Protein AF-A0A9E5K6K3-F1 (afdb_monomer_lite)

Sequence (130 aa):
EGHTYAQFEALTGYMPWKFQQFLRWSPEQKKLVPLDKQLGEQPFPVVLATEDGKHAMGVVSLEKRKGMAGPGYGRFYFPNDKVVKWNCVYRLQDKDGLQAGDYSFRMLVPFGTVAEVENTIKSIMEKVKE

Secondary structure (DSSP, 8-state):
----EEEEEEEEEEEETT--EEEEEETTTTEEEE----SEEESS-EEEE-TTSSSEEE-EE----TTEEEEEEEEEEETTTTEEEEEEEEEEE-TT-PPPS-----EE--EESHHHHHHHHHHHHHHTT-

Structure (mmCIF, N/CA/C/O backbone):
data_AF-A0A9E5K6K3-F1
#
_entry.id   AF-A0A9E5K6K3-F1
#
loop_
_atom_site.group_PDB
_atom_site.id
_atom_site.type_symbol
_atom_site.label_atom_id
_atom_site.label_alt_id
_atom_site.label_comp_id
_atom_site.label_asym_id
_atom_site.label_entity_id
_atom_site.label_seq_id
_atom_site.pdbx_PDB_ins_code
_atom_site.Cartn_x
_atom_site.Cartn_y
_atom_site.Cartn_z
_atom_site.occupancy
_atom_site.B_iso_or_equiv
_atom_site.auth_seq_id
_atom_site.auth_comp_id
_atom_site.auth_asym_id
_atom_site.auth_atom_i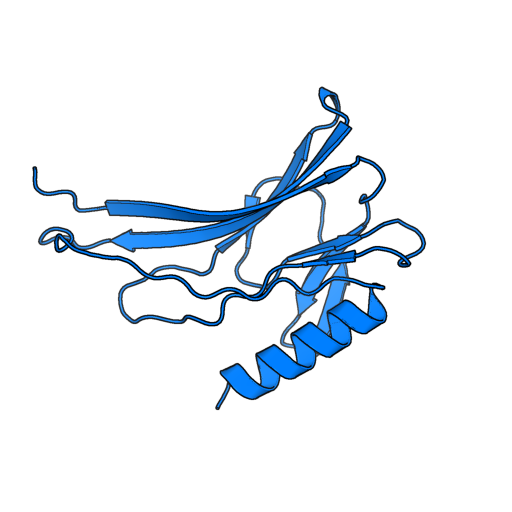d
_atom_site.pdbx_PDB_model_num
ATOM 1 N N . GLU A 1 1 ? 11.169 -4.032 -31.698 1.00 61.41 1 GLU A N 1
ATOM 2 C CA . GLU A 1 1 ? 11.446 -2.734 -31.053 1.00 61.41 1 GLU A CA 1
ATOM 3 C C . GLU A 1 1 ? 12.207 -3.010 -29.760 1.00 61.41 1 GLU A C 1
ATOM 5 O O . GLU A 1 1 ? 11.852 -3.961 -29.075 1.00 61.41 1 GLU A O 1
ATOM 10 N N . GLY A 1 2 ? 13.299 -2.294 -29.480 1.00 82.81 2 GLY A N 1
ATOM 11 C CA . GLY A 1 2 ? 14.088 -2.496 -28.259 1.00 82.81 2 GLY A CA 1
ATOM 12 C C . GLY A 1 2 ? 13.542 -1.637 -27.126 1.00 82.81 2 GLY A C 1
ATOM 13 O O . GLY A 1 2 ? 14.055 -0.546 -26.894 1.00 82.81 2 GLY A O 1
ATOM 14 N N . HIS A 1 3 ? 12.472 -2.078 -26.460 1.00 89.12 3 HIS A N 1
ATOM 15 C CA . HIS A 1 3 ? 11.922 -1.334 -25.326 1.00 89.12 3 HIS A CA 1
ATOM 16 C C . HIS A 1 3 ? 12.909 -1.376 -24.158 1.00 89.12 3 HIS A C 1
ATOM 18 O O . HIS A 1 3 ? 13.228 -2.447 -23.658 1.00 89.12 3 HIS A O 1
ATOM 24 N N . THR A 1 4 ? 13.391 -0.223 -23.707 1.00 92.44 4 THR A N 1
ATOM 25 C CA . THR A 1 4 ? 14.355 -0.111 -22.593 1.00 92.44 4 THR A CA 1
ATOM 26 C C . THR A 1 4 ? 13.687 0.206 -21.256 1.00 92.44 4 THR A C 1
ATOM 28 O O . THR A 1 4 ? 14.343 0.255 -20.216 1.00 92.44 4 THR A O 1
ATOM 31 N N . TYR A 1 5 ? 12.372 0.427 -21.272 1.00 92.00 5 TYR A N 1
ATOM 32 C CA . TYR A 1 5 ? 11.577 0.775 -20.105 1.00 92.00 5 TYR A CA 1
ATOM 33 C C . TYR A 1 5 ? 10.185 0.154 -20.185 1.00 92.00 5 TYR A C 1
ATOM 35 O O . TYR A 1 5 ? 9.543 0.180 -21.235 1.00 92.00 5 TYR A O 1
ATOM 43 N N . ALA A 1 6 ? 9.711 -0.355 -19.052 1.00 91.56 6 ALA A N 1
ATOM 44 C CA . ALA A 1 6 ? 8.349 -0.828 -18.882 1.00 91.56 6 ALA A CA 1
ATOM 45 C C . ALA A 1 6 ? 7.842 -0.455 -17.490 1.00 91.56 6 ALA A C 1
ATOM 47 O O . ALA A 1 6 ? 8.545 -0.614 -16.487 1.00 91.56 6 ALA A O 1
ATOM 48 N N . GLN A 1 7 ? 6.601 0.025 -17.436 1.00 93.31 7 GLN A N 1
ATOM 49 C CA . GLN A 1 7 ? 5.892 0.317 -16.198 1.00 93.31 7 GLN A CA 1
ATOM 50 C C . GLN A 1 7 ? 4.661 -0.573 -16.103 1.00 93.31 7 GLN A C 1
ATOM 52 O O . GLN A 1 7 ? 3.826 -0.586 -17.004 1.00 93.31 7 GLN A O 1
ATOM 57 N N . PHE A 1 8 ? 4.532 -1.258 -14.975 1.00 92.75 8 PHE A N 1
ATOM 58 C CA . PHE A 1 8 ? 3.417 -2.141 -14.682 1.00 92.75 8 PHE A CA 1
ATOM 59 C C . PHE A 1 8 ? 2.675 -1.613 -13.462 1.00 92.75 8 PHE A C 1
ATOM 61 O O . PHE A 1 8 ? 3.189 -1.688 -12.347 1.00 92.75 8 PHE A O 1
ATOM 68 N N . GLU A 1 9 ? 1.463 -1.094 -13.659 1.00 94.12 9 GLU A N 1
ATOM 69 C CA . GLU A 1 9 ? 0.492 -0.934 -12.573 1.00 94.12 9 GLU A CA 1
ATOM 70 C C . GLU A 1 9 ? -0.137 -2.310 -12.314 1.00 94.12 9 GLU A C 1
ATOM 72 O O . GLU A 1 9 ? -1.174 -2.650 -12.875 1.00 94.12 9 GLU A O 1
ATOM 77 N N . ALA A 1 10 ? 0.569 -3.149 -11.551 1.00 93.44 10 ALA A N 1
ATOM 78 C CA . ALA A 1 10 ? 0.289 -4.581 -11.468 1.00 93.44 10 ALA A CA 1
ATOM 79 C C . ALA A 1 10 ? -1.015 -4.897 -10.722 1.00 93.44 10 ALA A C 1
ATOM 81 O O . ALA A 1 10 ? -1.668 -5.896 -11.018 1.00 93.44 10 ALA A O 1
ATOM 82 N N . LEU A 1 11 ? -1.395 -4.057 -9.754 1.00 96.38 11 LEU A N 1
ATOM 83 C CA . LEU A 1 11 ? -2.682 -4.157 -9.074 1.00 96.38 11 LEU A CA 1
ATOM 84 C C . LEU A 1 11 ? -3.155 -2.797 -8.572 1.00 96.38 11 LEU A C 1
ATOM 86 O O . LEU A 1 11 ? -2.371 -2.006 -8.039 1.00 96.38 11 LEU A O 1
ATOM 90 N N . THR A 1 12 ? -4.465 -2.589 -8.672 1.00 97.62 12 THR A N 1
ATOM 91 C CA . THR A 1 12 ? -5.125 -1.337 -8.310 1.00 97.62 12 THR A CA 1
ATOM 92 C C . THR A 1 12 ? -6.404 -1.603 -7.549 1.00 97.62 12 THR A C 1
ATOM 94 O O . THR A 1 12 ? -7.256 -2.366 -7.998 1.00 97.62 12 THR A O 1
ATOM 97 N N . GLY A 1 13 ? -6.552 -0.926 -6.413 1.00 97.31 13 GLY A N 1
ATOM 98 C CA . GLY A 1 13 ? -7.784 -0.909 -5.643 1.00 97.31 13 GLY A CA 1
ATOM 99 C C . GLY A 1 13 ? -8.479 0.435 -5.793 1.00 97.31 13 GLY A C 1
ATOM 100 O O . GLY A 1 13 ? -7.906 1.461 -5.429 1.00 97.31 13 GLY A O 1
ATOM 101 N N . TYR A 1 14 ? -9.723 0.428 -6.268 1.00 97.56 14 TYR A N 1
ATOM 102 C CA . TYR A 1 14 ? -10.631 1.572 -6.173 1.00 97.56 14 TYR A CA 1
ATOM 103 C C . TYR A 1 14 ? -11.579 1.355 -4.997 1.00 97.56 14 TYR A C 1
ATOM 105 O O . TYR A 1 14 ? -12.129 0.268 -4.830 1.00 97.56 14 TYR A O 1
ATOM 113 N N . MET A 1 15 ? -11.775 2.386 -4.181 1.00 97.69 15 MET A N 1
ATOM 114 C CA . MET A 1 15 ? -12.663 2.347 -3.024 1.00 97.69 15 MET A CA 1
ATOM 115 C C . MET A 1 15 ? -13.649 3.519 -3.051 1.00 97.69 15 MET A C 1
ATOM 117 O O . MET A 1 15 ? -13.309 4.605 -3.535 1.00 97.69 15 MET A O 1
ATOM 121 N N . PRO A 1 16 ? -14.866 3.332 -2.504 1.00 97.62 16 PRO A N 1
ATOM 122 C CA . PRO A 1 16 ? -15.836 4.411 -2.378 1.00 97.62 16 PRO A CA 1
ATOM 123 C C . PRO A 1 16 ? -15.298 5.589 -1.563 1.00 97.62 16 PRO A C 1
ATOM 125 O O . PRO A 1 16 ? -14.472 5.409 -0.667 1.00 97.62 16 PRO A O 1
ATOM 128 N N . TRP A 1 17 ? -15.871 6.774 -1.782 1.00 96.69 17 TRP A N 1
ATOM 129 C CA . TRP A 1 17 ? -15.480 8.017 -1.110 1.00 96.69 17 TRP A CA 1
ATOM 130 C C . TRP A 1 17 ? -15.334 7.945 0.407 1.00 96.69 17 TRP A C 1
ATOM 132 O O . TRP A 1 17 ? -14.521 8.661 0.969 1.00 96.69 17 TRP A O 1
ATOM 142 N N . LYS A 1 18 ? -16.100 7.084 1.084 1.00 97.62 18 LYS A N 1
ATOM 143 C CA . LYS A 1 18 ? -16.038 6.930 2.545 1.00 97.62 18 LYS A CA 1
ATOM 144 C C . LYS A 1 18 ? -14.676 6.448 3.065 1.00 97.62 18 LYS A C 1
ATOM 146 O O . LYS A 1 18 ? -14.426 6.579 4.256 1.00 97.62 18 LYS A O 1
ATOM 151 N N . PHE A 1 19 ? -13.803 5.911 2.209 1.00 97.94 19 PHE A N 1
ATOM 152 C CA . PHE A 1 19 ? -12.459 5.453 2.574 1.00 97.94 19 PHE A CA 1
ATOM 153 C C . PHE A 1 19 ? -11.449 6.619 2.647 1.00 97.94 19 PHE A C 1
ATOM 155 O O . PHE A 1 19 ? -10.426 6.634 1.968 1.00 97.94 19 PHE A O 1
ATOM 162 N N . GLN A 1 20 ? -11.758 7.647 3.440 1.00 96.06 20 GLN A N 1
ATOM 163 C CA . GLN A 1 20 ? -10.976 8.888 3.496 1.00 96.06 20 GLN A CA 1
ATOM 164 C C . GLN A 1 20 ? -9.782 8.861 4.454 1.00 96.06 20 GLN A C 1
ATOM 166 O O . GLN A 1 20 ? -9.039 9.847 4.510 1.00 96.06 20 GLN A O 1
ATOM 171 N N . GLN A 1 21 ? -9.574 7.771 5.189 1.00 98.00 21 GLN A N 1
ATOM 172 C CA . GLN A 1 21 ? -8.405 7.600 6.038 1.00 98.00 21 GLN A CA 1
ATOM 173 C C . GLN A 1 21 ? -7.274 6.972 5.220 1.00 98.00 21 GLN A C 1
ATOM 175 O O . GLN A 1 21 ? -7.312 5.792 4.878 1.00 98.00 21 GLN A O 1
ATOM 180 N N . PHE A 1 22 ? -6.270 7.784 4.897 1.00 98.50 22 PHE A N 1
ATOM 181 C CA . PHE A 1 22 ? -5.096 7.372 4.136 1.00 98.50 22 PHE A CA 1
ATOM 182 C C . PHE A 1 22 ? -3.994 7.002 5.121 1.00 98.50 22 PHE A C 1
ATO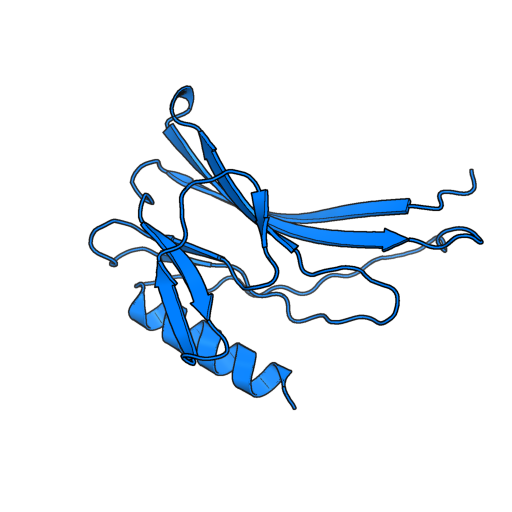M 184 O O . PHE A 1 22 ? -3.645 7.785 6.006 1.00 98.50 22 PHE A O 1
ATOM 191 N N . LEU A 1 23 ? -3.457 5.797 4.978 1.00 98.69 23 LEU A N 1
ATOM 192 C CA . LEU A 1 23 ? -2.448 5.244 5.865 1.00 98.69 23 LEU A CA 1
ATOM 193 C C . LEU A 1 23 ? -1.310 4.644 5.041 1.00 98.69 23 LEU A C 1
ATOM 195 O O . LEU A 1 23 ? -1.509 4.147 3.930 1.00 98.69 23 LEU A O 1
ATOM 199 N N . ARG A 1 24 ? -0.111 4.639 5.617 1.00 98.19 24 ARG A N 1
ATOM 200 C CA . ARG A 1 24 ? 1.012 3.837 5.124 1.00 98.19 24 ARG A CA 1
ATOM 201 C C . ARG A 1 24 ? 1.626 3.021 6.239 1.00 98.19 24 ARG A C 1
ATOM 203 O O . ARG A 1 24 ? 1.617 3.430 7.396 1.00 98.19 24 ARG A O 1
ATOM 210 N N . TRP A 1 25 ? 2.256 1.917 5.875 1.00 97.88 25 TRP A N 1
ATOM 211 C CA . TRP A 1 25 ? 3.149 1.214 6.782 1.00 97.88 25 TRP A CA 1
ATOM 212 C C . TRP A 1 25 ? 4.395 2.062 7.094 1.00 97.88 25 TRP A C 1
ATOM 214 O O . TRP A 1 25 ? 5.025 2.624 6.194 1.00 97.88 25 TRP A O 1
ATOM 224 N N . SER A 1 26 ? 4.768 2.152 8.371 1.00 96.94 26 SER A N 1
ATOM 225 C CA . SER A 1 26 ? 6.074 2.652 8.815 1.00 96.94 26 SER A CA 1
ATOM 226 C C . SER A 1 26 ? 6.919 1.469 9.285 1.00 96.94 26 SER A C 1
ATOM 228 O O . SER A 1 26 ? 6.597 0.862 10.310 1.00 96.94 26 SER A O 1
ATOM 230 N N . PRO A 1 27 ? 8.015 1.129 8.581 1.00 93.50 27 PRO A N 1
ATOM 231 C CA . PRO A 1 27 ? 8.936 0.094 9.037 1.00 93.50 27 PRO A CA 1
ATOM 232 C C . PRO A 1 27 ? 9.619 0.438 10.361 1.00 93.50 27 PRO A C 1
ATOM 234 O O . PRO A 1 27 ? 9.941 -0.480 11.113 1.00 93.50 27 PRO A O 1
ATOM 237 N N . GLU A 1 28 ? 9.835 1.729 10.641 1.00 94.75 28 GLU A N 1
ATOM 238 C CA . GLU A 1 28 ? 10.464 2.192 11.882 1.00 94.75 28 GLU A CA 1
ATOM 239 C C . GLU A 1 28 ? 9.546 1.951 13.080 1.00 94.75 28 GLU A C 1
ATOM 241 O O . GLU A 1 28 ? 9.973 1.418 14.100 1.00 94.75 28 GLU A O 1
ATOM 246 N N . GLN A 1 29 ? 8.267 2.311 12.943 1.00 96.50 29 GLN A N 1
ATOM 247 C CA . GLN A 1 29 ? 7.292 2.207 14.029 1.00 96.50 29 GLN A CA 1
ATOM 248 C C . GLN A 1 29 ? 6.565 0.854 14.057 1.00 96.50 29 GLN A C 1
ATOM 250 O O . GLN A 1 29 ? 5.832 0.581 15.004 1.00 96.50 29 GLN A O 1
ATOM 255 N N . LYS A 1 30 ? 6.750 0.019 13.024 1.00 96.00 30 LYS A N 1
ATOM 256 C CA . LYS A 1 30 ? 6.052 -1.259 12.812 1.00 96.00 30 LYS A CA 1
ATOM 257 C C . LYS A 1 30 ? 4.528 -1.151 12.976 1.00 96.00 30 LYS A C 1
ATOM 259 O O . LYS A 1 30 ? 3.911 -2.013 13.601 1.00 96.00 30 LYS A O 1
ATOM 264 N N . LYS A 1 31 ? 3.944 -0.089 12.418 1.00 97.88 31 LYS A N 1
ATOM 265 C CA . LYS A 1 31 ? 2.501 0.188 12.437 1.00 97.88 31 LYS A CA 1
ATOM 266 C C . LYS A 1 31 ? 2.070 1.007 11.224 1.00 97.88 31 LYS A C 1
ATOM 268 O O . LYS A 1 31 ? 2.914 1.556 10.505 1.00 97.88 31 LYS A O 1
ATOM 273 N N . LEU A 1 32 ? 0.764 1.119 11.018 1.00 98.56 32 LEU A N 1
ATOM 274 C CA . LEU A 1 32 ? 0.181 2.077 10.096 1.00 98.56 32 LEU A CA 1
ATOM 275 C C . LEU A 1 32 ? 0.244 3.480 10.704 1.00 98.56 32 LEU A C 1
ATOM 277 O O . LEU A 1 32 ? -0.065 3.709 11.872 1.00 98.56 32 LEU A O 1
ATOM 281 N N . VAL A 1 33 ? 0.669 4.437 9.890 1.00 98.44 33 VAL A N 1
ATOM 282 C CA . VAL A 1 33 ? 0.713 5.856 10.242 1.00 98.44 33 VAL A CA 1
ATOM 283 C C . VAL A 1 33 ? -0.087 6.659 9.222 1.00 98.44 33 VAL A C 1
ATOM 285 O O . VAL A 1 33 ? -0.185 6.228 8.067 1.00 98.44 33 VAL A O 1
ATOM 288 N N . PRO A 1 34 ? -0.646 7.820 9.613 1.00 98.12 34 PRO A N 1
ATOM 289 C CA . PRO A 1 34 ? -1.314 8.713 8.681 1.00 98.12 34 PRO A CA 1
ATOM 290 C C . PRO A 1 34 ? -0.444 9.027 7.467 1.00 98.12 34 PRO A C 1
ATOM 292 O O . PRO A 1 34 ? 0.764 9.254 7.575 1.00 98.12 34 PRO A O 1
ATOM 295 N N . LEU A 1 35 ? -1.089 9.038 6.312 1.00 97.50 35 LEU A N 1
ATOM 296 C CA . LEU A 1 35 ? -0.521 9.416 5.036 1.00 97.50 35 LEU A CA 1
ATOM 297 C C . LEU A 1 35 ? -1.347 10.578 4.494 1.00 97.50 35 LEU A C 1
ATOM 299 O O . LEU A 1 35 ? -2.575 10.560 4.560 1.00 97.50 35 LEU A O 1
ATOM 303 N N . ASP A 1 36 ? -0.682 11.607 3.988 1.00 93.44 36 ASP A N 1
ATOM 304 C CA . ASP A 1 36 ? -1.379 12.726 3.365 1.00 93.44 36 ASP A CA 1
ATOM 305 C C . ASP A 1 36 ? -2.170 12.269 2.119 1.00 93.44 36 ASP A C 1
ATOM 307 O O . ASP A 1 36 ? -1.935 11.199 1.549 1.00 93.44 36 ASP A O 1
ATOM 311 N N . LYS A 1 37 ? -3.107 13.103 1.664 1.00 90.12 37 LYS A N 1
ATOM 312 C CA . LYS A 1 37 ? -3.914 12.842 0.460 1.00 90.12 37 LYS A CA 1
ATOM 313 C C . LYS A 1 37 ? -3.248 13.341 -0.833 1.00 90.12 37 LYS A C 1
ATOM 315 O O . LYS A 1 37 ? -3.926 13.456 -1.852 1.00 90.12 37 LYS A O 1
ATOM 320 N N . GLN A 1 38 ? -1.953 13.673 -0.813 1.00 88.44 38 GLN A N 1
ATOM 321 C CA . GLN A 1 38 ? -1.239 14.100 -2.013 1.00 88.44 38 GLN A CA 1
ATOM 322 C C . GLN A 1 38 ? -1.172 12.941 -3.006 1.00 88.44 38 GLN A C 1
ATOM 324 O O . GLN A 1 38 ? -0.805 11.819 -2.658 1.00 88.44 38 GLN A O 1
ATOM 329 N N . LEU A 1 39 ? -1.519 13.227 -4.259 1.00 92.31 39 LEU A N 1
ATOM 330 C CA . LEU A 1 39 ? -1.442 12.243 -5.329 1.00 92.31 39 LEU A CA 1
ATOM 331 C C . LEU A 1 39 ? 0.019 11.848 -5.563 1.00 92.31 39 LEU A C 1
ATOM 333 O O . LEU A 1 39 ? 0.883 12.716 -5.694 1.00 92.31 39 LEU A O 1
ATOM 337 N N . GLY A 1 40 ? 0.282 10.548 -5.651 1.00 94.44 40 GLY A N 1
ATOM 338 C CA . GLY A 1 40 ? 1.602 10.040 -6.009 1.00 94.44 40 GLY A CA 1
ATOM 339 C C . GLY A 1 40 ? 1.997 8.767 -5.278 1.00 94.44 40 GLY A C 1
ATOM 340 O O . GLY A 1 40 ? 1.265 8.241 -4.435 1.00 94.44 40 GLY A O 1
ATOM 341 N N . GLU A 1 41 ? 3.185 8.283 -5.629 1.00 95.19 41 GLU A N 1
ATOM 342 C CA . GLU A 1 41 ? 3.761 7.034 -5.137 1.00 95.19 41 GLU A CA 1
ATOM 343 C C . GLU A 1 41 ? 4.741 7.254 -3.984 1.00 95.19 41 GLU A C 1
ATOM 345 O O . GLU A 1 41 ? 5.369 8.304 -3.857 1.00 95.19 41 GLU A O 1
ATOM 350 N N . GLN A 1 42 ? 4.872 6.239 -3.135 1.00 95.00 42 GLN A N 1
ATOM 351 C CA . GLN A 1 42 ? 5.831 6.184 -2.035 1.00 95.00 42 GLN A CA 1
ATOM 352 C C . GLN A 1 42 ? 6.278 4.722 -1.794 1.00 95.00 42 GLN A C 1
ATOM 354 O O . GLN A 1 42 ? 5.645 3.804 -2.319 1.00 95.00 42 GLN A O 1
ATOM 359 N N . PRO A 1 43 ? 7.382 4.464 -1.067 1.00 93.38 43 PRO A N 1
ATOM 360 C CA . PRO A 1 43 ? 8.039 3.149 -1.072 1.00 93.38 43 PRO A CA 1
ATOM 361 C C . PRO A 1 43 ? 7.422 2.082 -0.145 1.00 93.38 43 PRO A C 1
ATOM 363 O O . PRO A 1 43 ? 7.901 0.949 -0.113 1.00 93.38 43 PRO A O 1
ATOM 366 N N . PHE A 1 44 ? 6.390 2.407 0.634 1.00 95.56 44 PHE A N 1
ATOM 367 C CA . PHE A 1 44 ? 5.808 1.524 1.650 1.00 95.56 44 PHE A CA 1
ATOM 368 C C . PHE A 1 44 ? 4.356 1.136 1.337 1.00 95.56 44 PHE A C 1
ATOM 370 O O . PHE A 1 44 ? 3.662 1.895 0.678 1.00 95.56 44 PHE A O 1
ATOM 377 N N . PRO A 1 45 ? 3.842 -0.000 1.835 1.00 97.25 45 PRO A N 1
ATOM 378 C CA . PRO A 1 45 ? 2.432 -0.365 1.688 1.00 97.25 45 PRO A CA 1
ATOM 379 C C . PRO A 1 45 ? 1.459 0.774 2.026 1.00 97.25 45 PRO A C 1
ATOM 381 O O . PRO A 1 45 ? 1.625 1.445 3.048 1.00 97.25 45 PRO A O 1
ATOM 384 N N . VAL A 1 46 ? 0.443 0.964 1.180 1.00 98.38 46 VAL A N 1
ATOM 385 C CA . VAL A 1 46 ? -0.662 1.919 1.379 1.00 98.38 46 VAL A CA 1
ATOM 386 C C . VAL A 1 46 ? -1.912 1.161 1.809 1.00 98.38 46 VAL A C 1
ATOM 388 O O . VAL A 1 46 ? -2.194 0.072 1.307 1.00 98.38 46 VAL A O 1
ATOM 391 N N . VAL A 1 47 ? -2.664 1.761 2.729 1.00 98.69 47 VAL A N 1
ATOM 392 C CA . VAL A 1 47 ? -3.977 1.302 3.184 1.00 98.69 47 VAL A CA 1
ATOM 393 C C . VAL A 1 47 ? -4.933 2.482 3.120 1.00 98.69 47 VAL A C 1
ATOM 395 O O . VAL A 1 47 ? -4.606 3.569 3.596 1.00 98.69 47 VAL A O 1
ATOM 398 N N . LEU A 1 48 ? -6.118 2.268 2.558 1.00 98.69 48 LEU A N 1
ATOM 399 C CA . LEU A 1 48 ? -7.220 3.221 2.654 1.00 98.69 48 LEU A CA 1
ATOM 400 C C . LEU A 1 48 ? -8.316 2.612 3.524 1.00 98.69 48 LEU A C 1
ATOM 402 O O . LEU A 1 48 ? -8.604 1.418 3.411 1.00 98.69 48 LEU A O 1
ATOM 406 N N . ALA A 1 49 ? -8.913 3.422 4.392 1.00 98.69 49 ALA A N 1
ATOM 407 C CA . ALA A 1 49 ? -9.902 2.973 5.364 1.00 98.69 49 ALA A CA 1
ATOM 408 C C . ALA A 1 49 ? -11.043 3.977 5.559 1.00 98.69 49 ALA A C 1
ATOM 410 O O . ALA A 1 49 ? -10.906 5.167 5.265 1.00 98.69 49 ALA A O 1
ATOM 411 N N . THR A 1 50 ? -12.184 3.491 6.049 1.00 98.62 50 THR A N 1
ATOM 412 C CA . THR A 1 50 ? -13.263 4.337 6.564 1.00 98.62 50 THR A CA 1
ATOM 413 C C . THR A 1 50 ? -12.810 5.079 7.814 1.00 98.62 50 THR A C 1
ATOM 415 O O . THR A 1 50 ? -11.966 4.585 8.551 1.00 98.62 50 THR A O 1
ATOM 418 N N . GLU A 1 51 ? -13.382 6.257 8.073 1.00 97.12 51 GLU A N 1
ATOM 419 C CA . GLU A 1 51 ? -13.009 7.095 9.228 1.00 97.12 51 GLU A CA 1
ATOM 420 C C . GLU A 1 51 ? -13.174 6.381 10.580 1.00 97.12 51 GLU A C 1
ATOM 422 O O . GLU A 1 51 ? -12.418 6.637 11.511 1.00 97.12 51 GLU A O 1
ATOM 427 N N . ASP A 1 52 ? -14.135 5.457 10.680 1.00 97.81 52 ASP A N 1
ATOM 428 C CA . ASP A 1 52 ? -14.363 4.630 11.870 1.00 97.81 52 ASP A CA 1
ATOM 429 C C . ASP A 1 52 ? -13.422 3.415 11.977 1.00 97.81 52 ASP A C 1
ATOM 431 O O . ASP A 1 52 ? -13.522 2.635 12.923 1.00 97.81 52 ASP A O 1
ATOM 435 N N . GLY A 1 53 ? -12.541 3.217 10.993 1.00 98.12 53 GLY A N 1
ATOM 436 C CA . GLY A 1 53 ? -11.570 2.129 10.936 1.00 98.12 53 GLY A CA 1
ATOM 437 C C . GLY A 1 53 ? -12.164 0.728 10.763 1.00 98.12 53 GLY A C 1
ATOM 438 O O . GLY A 1 53 ? -11.417 -0.251 10.826 1.00 98.12 53 GLY A O 1
ATOM 439 N N . LYS A 1 54 ? -13.479 0.594 10.543 1.00 98.44 54 LYS A N 1
ATOM 440 C CA . LYS A 1 54 ? -14.149 -0.715 10.431 1.00 98.44 54 LYS A CA 1
ATOM 441 C C . LYS A 1 54 ? -13.942 -1.393 9.084 1.00 98.44 54 LYS A C 1
ATOM 443 O O . LYS A 1 54 ? -14.075 -2.607 8.996 1.00 98.44 54 LYS A O 1
ATOM 448 N N . HIS A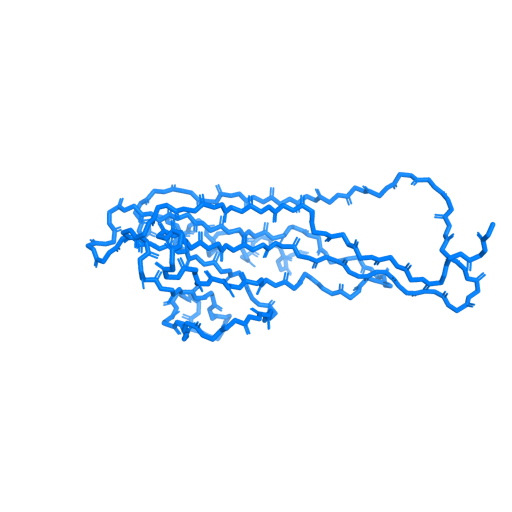 1 55 ? -13.633 -0.616 8.050 1.00 98.62 55 HIS A N 1
ATOM 449 C CA . HIS A 1 55 ? -13.333 -1.131 6.723 1.00 98.62 55 HIS A CA 1
ATOM 450 C C . HIS A 1 55 ? -12.032 -0.514 6.238 1.00 98.62 55 HIS A C 1
ATOM 452 O O . HIS A 1 55 ? -11.910 0.702 6.147 1.00 98.62 55 HIS A O 1
ATOM 458 N N . ALA A 1 56 ? -11.079 -1.358 5.894 1.00 98.75 56 ALA A N 1
ATOM 459 C CA . ALA A 1 56 ? -9.766 -1.007 5.407 1.00 98.75 56 ALA A CA 1
ATOM 460 C C . ALA A 1 56 ? -9.365 -2.008 4.328 1.00 98.75 56 ALA A C 1
ATOM 462 O O . ALA A 1 56 ? -9.699 -3.192 4.405 1.00 98.75 56 ALA A O 1
ATOM 463 N N . MET A 1 57 ? -8.642 -1.526 3.325 1.00 98.75 57 MET A N 1
ATOM 464 C CA . MET A 1 57 ? -8.022 -2.363 2.308 1.00 98.75 57 MET A CA 1
ATOM 465 C C . MET A 1 57 ? -6.643 -1.807 1.982 1.00 98.75 57 MET A C 1
ATOM 467 O O . MET A 1 57 ? -6.488 -0.608 1.734 1.00 98.75 57 MET A O 1
ATOM 471 N N . GLY A 1 58 ? -5.647 -2.683 1.974 1.00 98.19 58 GLY A N 1
ATOM 472 C CA . GLY A 1 58 ? -4.277 -2.337 1.624 1.00 98.19 58 GLY A CA 1
ATOM 473 C C . GLY A 1 58 ? -3.699 -3.223 0.542 1.00 98.19 58 GLY A C 1
ATOM 474 O O . GLY A 1 58 ? -4.332 -4.168 0.080 1.00 98.19 58 GLY A O 1
ATOM 475 N N . VAL A 1 59 ? -2.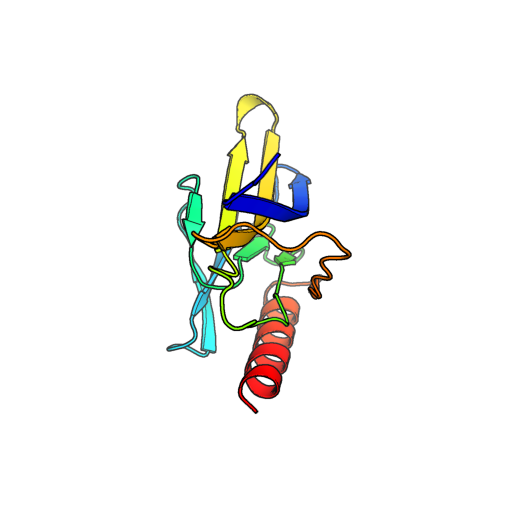455 -2.937 0.183 1.00 97.75 59 VAL A N 1
ATOM 476 C CA . VAL A 1 59 ? -1.670 -3.769 -0.727 1.00 97.75 59 VAL A CA 1
ATOM 477 C C . VAL A 1 59 ? -0.247 -3.908 -0.220 1.00 97.75 59 VAL A C 1
ATOM 479 O O . VAL A 1 59 ? 0.377 -2.938 0.210 1.00 97.75 59 VAL A O 1
ATOM 482 N N . VAL A 1 60 ? 0.275 -5.127 -0.290 1.00 96.06 60 VAL A N 1
ATOM 483 C CA . VAL A 1 60 ? 1.670 -5.440 0.011 1.00 96.06 60 VAL A CA 1
ATOM 484 C C . VAL A 1 60 ? 2.232 -6.253 -1.141 1.00 96.06 60 VAL A C 1
ATOM 486 O O . VAL A 1 60 ? 1.697 -7.299 -1.492 1.00 96.06 60 VAL A O 1
ATOM 489 N N . SER A 1 61 ? 3.323 -5.784 -1.728 1.00 93.50 61 SER A N 1
ATOM 490 C CA . SER A 1 61 ? 4.128 -6.582 -2.645 1.00 93.50 61 SER A CA 1
ATOM 491 C C . SER A 1 61 ? 4.968 -7.595 -1.872 1.00 93.50 61 SER A C 1
ATOM 493 O O . SER A 1 61 ? 5.573 -7.256 -0.854 1.00 93.50 61 SER A O 1
ATOM 495 N N . LEU A 1 62 ? 5.043 -8.820 -2.390 1.00 89.81 62 LEU A N 1
ATOM 496 C CA . LEU A 1 62 ? 5.953 -9.856 -1.899 1.00 89.81 62 LEU A CA 1
ATOM 497 C C . LEU A 1 62 ? 7.281 -9.886 -2.665 1.00 89.81 62 LEU A C 1
ATOM 499 O O . LEU A 1 62 ? 8.125 -10.737 -2.392 1.00 89.81 62 LEU A O 1
ATOM 503 N N . GLU A 1 63 ? 7.470 -9.006 -3.650 1.00 77.38 63 GLU A N 1
ATOM 504 C CA . GLU A 1 63 ? 8.592 -9.092 -4.578 1.00 77.38 63 GLU A CA 1
ATOM 505 C C . GLU A 1 63 ? 9.559 -7.918 -4.433 1.00 77.38 63 GLU A C 1
ATOM 507 O O . GLU A 1 63 ? 9.207 -6.751 -4.603 1.00 77.38 63 GLU A O 1
ATOM 512 N N . LYS A 1 64 ? 10.831 -8.255 -4.213 1.00 66.94 64 LYS A N 1
ATOM 513 C CA . LYS A 1 64 ? 11.976 -7.387 -4.493 1.00 66.94 64 LYS A CA 1
ATOM 514 C C . LYS A 1 64 ? 12.888 -8.116 -5.467 1.00 66.94 64 LYS A C 1
ATOM 516 O O . LYS A 1 64 ? 13.708 -8.937 -5.067 1.00 66.94 64 LYS A O 1
ATOM 521 N N . ARG A 1 65 ? 12.725 -7.848 -6.762 1.00 66.25 65 ARG A N 1
ATOM 522 C CA . ARG A 1 65 ? 13.576 -8.432 -7.804 1.00 66.25 65 ARG A CA 1
ATOM 523 C C . ARG A 1 65 ? 14.737 -7.488 -8.117 1.00 66.25 65 ARG A C 1
ATOM 525 O O . ARG A 1 65 ? 14.555 -6.279 -8.241 1.00 66.25 65 ARG A O 1
ATOM 532 N N . LYS A 1 66 ? 15.941 -8.041 -8.269 1.00 64.94 66 LYS A N 1
ATOM 533 C CA . LYS A 1 66 ? 17.116 -7.294 -8.740 1.00 64.94 66 LYS A CA 1
ATOM 534 C C . LYS A 1 66 ? 16.835 -6.729 -10.141 1.00 64.94 66 LYS A C 1
ATOM 536 O O . LYS A 1 66 ? 16.308 -7.446 -10.984 1.00 64.94 66 LYS A O 1
ATOM 541 N N . GLY A 1 67 ? 17.170 -5.459 -10.373 1.00 67.38 67 GLY A N 1
ATOM 542 C CA . GLY A 1 67 ? 16.904 -4.770 -11.647 1.00 67.38 67 GLY A CA 1
ATOM 543 C C . GLY A 1 67 ? 15.487 -4.198 -11.794 1.00 67.38 67 GLY A C 1
ATOM 544 O O . GLY A 1 67 ? 15.168 -3.623 -12.828 1.00 67.38 67 GLY A O 1
ATOM 545 N N . MET A 1 68 ? 14.643 -4.319 -10.764 1.00 77.00 68 MET A N 1
ATOM 546 C CA . MET A 1 68 ? 13.305 -3.733 -10.731 1.00 77.00 68 MET A CA 1
ATOM 547 C C . MET A 1 68 ? 13.271 -2.568 -9.741 1.00 77.00 68 MET A C 1
ATOM 549 O O . MET A 1 68 ? 13.592 -2.734 -8.564 1.00 77.00 68 MET A O 1
ATOM 553 N N . ALA A 1 69 ? 12.869 -1.389 -10.209 1.00 82.50 69 ALA A N 1
ATOM 554 C CA . ALA A 1 69 ? 12.548 -0.270 -9.340 1.00 82.50 69 ALA A CA 1
ATOM 555 C C . ALA A 1 69 ? 11.118 -0.440 -8.803 1.00 82.50 69 ALA A C 1
ATOM 557 O O . ALA A 1 69 ? 10.171 -0.665 -9.561 1.00 82.50 69 ALA A O 1
ATOM 558 N N . GLY A 1 70 ? 10.974 -0.337 -7.483 1.00 79.62 70 GLY A N 1
ATOM 559 C CA . GLY A 1 70 ? 9.719 -0.557 -6.770 1.00 79.62 70 GLY A CA 1
ATOM 560 C C . GLY A 1 70 ? 9.826 -1.652 -5.698 1.00 79.62 70 GLY A C 1
ATOM 561 O O . GLY A 1 70 ? 10.932 -2.101 -5.384 1.00 79.62 70 GLY A O 1
ATOM 562 N N . PRO A 1 71 ? 8.694 -2.072 -5.108 1.00 90.88 71 PRO A N 1
ATOM 563 C CA . PRO A 1 71 ? 7.331 -1.600 -5.384 1.00 90.88 71 PRO A CA 1
ATOM 564 C C . PRO A 1 71 ? 7.140 -0.106 -5.067 1.00 90.88 71 PRO A C 1
ATOM 566 O O . PRO A 1 71 ? 7.578 0.377 -4.024 1.00 90.88 71 PRO A O 1
ATOM 569 N N . GLY A 1 72 ? 6.490 0.624 -5.975 1.00 94.31 72 GLY A N 1
ATOM 570 C CA . GLY A 1 72 ? 5.938 1.954 -5.718 1.00 94.31 72 GLY A CA 1
ATOM 571 C C . GLY A 1 72 ? 4.465 1.832 -5.346 1.00 94.31 72 GLY A C 1
ATOM 572 O O . GLY A 1 72 ? 3.703 1.179 -6.054 1.00 94.31 72 GLY A O 1
ATOM 573 N N . TYR A 1 73 ? 4.057 2.424 -4.230 1.00 96.81 73 TYR A N 1
ATOM 574 C CA . TYR A 1 73 ? 2.675 2.376 -3.762 1.00 96.81 73 TYR A CA 1
ATOM 575 C C . TYR A 1 73 ? 2.027 3.743 -3.899 1.00 96.81 73 TYR A C 1
ATOM 577 O O . TYR A 1 73 ? 2.402 4.689 -3.201 1.00 96.81 73 TYR A O 1
ATOM 585 N N . GLY A 1 74 ? 1.066 3.853 -4.809 1.00 97.00 74 GLY A N 1
ATOM 586 C CA . GLY A 1 74 ? 0.350 5.094 -5.056 1.00 97.00 74 GLY A CA 1
ATOM 587 C C . GLY A 1 74 ? -0.848 5.284 -4.145 1.00 97.00 74 GLY A C 1
ATOM 588 O O . GLY A 1 74 ? -1.480 4.324 -3.704 1.00 97.00 74 GLY A O 1
ATOM 589 N N . ARG A 1 75 ? -1.185 6.551 -3.916 1.00 97.31 75 ARG A N 1
ATOM 590 C CA . ARG A 1 75 ? -2.447 6.992 -3.321 1.00 97.31 75 ARG A CA 1
ATOM 591 C C . ARG A 1 75 ? -3.059 8.071 -4.200 1.00 97.31 75 ARG A C 1
ATOM 593 O O . ARG A 1 75 ? -2.355 8.964 -4.672 1.00 97.31 75 ARG A O 1
ATOM 600 N N . PHE A 1 76 ? -4.359 7.976 -4.431 1.00 96.81 76 PHE A N 1
ATOM 601 C CA . PHE A 1 76 ? -5.085 8.881 -5.303 1.00 96.81 76 PHE A CA 1
ATOM 602 C C . PHE A 1 76 ? -6.449 9.230 -4.721 1.00 96.81 76 PHE A C 1
ATOM 604 O O . PHE A 1 76 ? -7.110 8.408 -4.083 1.00 96.81 76 PHE A O 1
ATOM 611 N N . TYR A 1 77 ? -6.860 10.464 -4.966 1.00 95.38 77 TYR A N 1
ATOM 612 C CA . TYR A 1 77 ? -8.043 11.090 -4.403 1.00 95.38 77 TYR A CA 1
ATOM 613 C C . TYR A 1 77 ? -8.774 11.835 -5.523 1.00 95.38 77 TYR A C 1
ATOM 615 O O . TYR A 1 77 ? -8.243 12.802 -6.068 1.00 95.38 77 TYR A O 1
ATOM 623 N N . PHE A 1 78 ? -9.973 11.365 -5.881 1.00 94.88 78 PHE A N 1
ATOM 624 C CA . PHE A 1 78 ? -10.771 11.879 -6.997 1.00 94.88 78 PHE A CA 1
ATOM 625 C C . PHE A 1 78 ? -12.101 12.451 -6.475 1.00 94.88 78 PHE A C 1
ATOM 627 O O . PHE A 1 78 ? -13.097 11.726 -6.389 1.00 94.88 78 PHE A O 1
ATOM 634 N N . PRO A 1 79 ? -12.142 13.739 -6.079 1.00 93.94 79 PRO A N 1
ATOM 635 C CA . PRO A 1 79 ? -13.320 14.336 -5.446 1.00 93.94 79 PRO A CA 1
ATOM 636 C C . PRO A 1 79 ? -14.546 14.415 -6.351 1.00 93.94 79 PRO A C 1
ATOM 638 O O . PRO A 1 79 ? -15.655 14.170 -5.880 1.00 93.94 79 PRO A O 1
ATOM 641 N N . ASN A 1 80 ? -14.357 14.709 -7.637 1.00 96.31 80 ASN A N 1
ATOM 642 C CA . ASN A 1 80 ? -15.466 14.823 -8.586 1.00 96.31 80 ASN A CA 1
ATOM 643 C C . ASN A 1 80 ? -16.162 13.473 -8.803 1.00 96.31 80 ASN A C 1
ATOM 645 O O . ASN A 1 80 ? -17.388 13.414 -8.862 1.00 96.31 80 ASN A O 1
ATOM 649 N N . ASP A 1 81 ? -15.381 12.393 -8.827 1.00 96.62 81 ASP A N 1
ATOM 650 C CA . ASP A 1 81 ? -15.873 11.033 -9.059 1.00 96.62 81 ASP A CA 1
ATOM 651 C C . ASP A 1 81 ? -16.273 10.314 -7.763 1.00 96.62 81 ASP A C 1
ATOM 653 O O . ASP A 1 81 ? -16.830 9.220 -7.808 1.00 96.62 81 ASP A O 1
ATOM 657 N N . LYS A 1 82 ? -16.010 10.921 -6.594 1.00 96.75 82 LYS A N 1
ATOM 658 C CA . LYS A 1 82 ? -16.270 10.344 -5.264 1.00 96.75 82 LYS A CA 1
ATOM 659 C C . LYS A 1 82 ? -15.597 8.976 -5.077 1.00 96.75 82 LYS A C 1
ATOM 661 O O . LYS A 1 82 ? -16.180 8.042 -4.517 1.00 96.75 82 LYS A O 1
ATOM 666 N N . VAL A 1 83 ? -14.342 8.869 -5.513 1.00 96.94 83 VAL A N 1
ATOM 667 C CA . VAL A 1 83 ? -13.539 7.640 -5.439 1.00 96.94 83 VAL A CA 1
ATOM 668 C C . VAL A 1 83 ? -12.136 7.944 -4.917 1.00 96.94 83 VAL A C 1
ATOM 670 O O . VAL A 1 83 ? -11.550 8.993 -5.186 1.00 96.94 83 VAL A O 1
ATOM 673 N N . VAL A 1 84 ? -11.581 7.000 -4.163 1.00 97.69 84 VAL A N 1
ATOM 674 C CA . VAL A 1 84 ? -10.168 6.984 -3.771 1.00 97.69 84 VAL A CA 1
ATOM 675 C C . VAL A 1 84 ? -9.511 5.715 -4.302 1.00 97.69 84 VAL A C 1
ATOM 677 O O . VAL A 1 84 ? -10.184 4.716 -4.559 1.00 97.69 84 VAL A O 1
ATOM 680 N N . LYS A 1 85 ? -8.195 5.747 -4.496 1.00 97.00 85 LYS A N 1
ATOM 681 C CA . LYS A 1 85 ? -7.454 4.639 -5.103 1.00 97.00 85 LYS A CA 1
ATOM 682 C C . LYS A 1 85 ? -6.091 4.469 -4.454 1.00 97.00 85 LYS A C 1
ATOM 684 O O . LYS A 1 85 ? -5.421 5.452 -4.150 1.00 97.00 85 LYS A O 1
ATOM 689 N N . TRP A 1 86 ? -5.650 3.225 -4.336 1.00 98.12 86 TRP A N 1
ATOM 690 C CA . TRP A 1 86 ? -4.227 2.904 -4.254 1.00 98.12 86 TRP A CA 1
ATOM 691 C C . TRP A 1 86 ? -3.823 2.054 -5.461 1.00 98.12 86 TRP A C 1
ATOM 693 O O . TRP A 1 86 ? -4.667 1.395 -6.069 1.00 98.12 86 TRP A O 1
ATOM 703 N N . ASN A 1 87 ? -2.540 2.056 -5.820 1.00 97.62 87 ASN A N 1
ATOM 704 C CA . ASN A 1 87 ? -1.975 1.101 -6.780 1.00 97.62 87 ASN A CA 1
ATOM 705 C C . ASN A 1 87 ? -0.622 0.557 -6.286 1.00 97.62 87 ASN A C 1
ATOM 707 O O . ASN A 1 87 ? -0.012 1.118 -5.375 1.00 97.62 87 ASN A O 1
ATOM 711 N N . CYS A 1 88 ? -0.172 -0.548 -6.876 1.00 96.75 88 CYS A N 1
ATOM 712 C CA . CYS A 1 88 ? 1.176 -1.083 -6.712 1.00 96.75 88 CYS A CA 1
ATOM 713 C C . CYS A 1 88 ? 1.850 -1.142 -8.085 1.00 96.75 88 CYS A C 1
ATOM 715 O O . CYS A 1 88 ? 1.377 -1.830 -8.993 1.00 96.75 88 CYS A O 1
ATOM 717 N N . VAL A 1 89 ? 2.928 -0.378 -8.239 1.00 95.00 89 VAL A N 1
ATOM 718 C CA . VAL A 1 89 ? 3.603 -0.135 -9.511 1.00 95.00 89 VAL A CA 1
ATOM 719 C C . VAL A 1 89 ? 5.020 -0.689 -9.470 1.00 95.00 89 VAL A C 1
ATOM 721 O O . VAL A 1 89 ? 5.757 -0.494 -8.501 1.00 95.00 89 VAL A O 1
ATOM 724 N N . TYR A 1 90 ? 5.421 -1.331 -10.560 1.00 93.62 90 TYR A N 1
ATOM 725 C CA . TYR A 1 90 ? 6.790 -1.770 -10.798 1.00 93.62 90 TYR A CA 1
ATOM 726 C C . TYR A 1 90 ? 7.327 -1.123 -12.061 1.00 93.62 90 TYR A C 1
ATOM 728 O O . TYR A 1 90 ? 6.597 -0.915 -13.032 1.00 93.62 90 TYR A O 1
ATOM 736 N N . ARG A 1 91 ? 8.620 -0.812 -12.046 1.00 92.19 91 ARG A N 1
ATOM 737 C CA . ARG A 1 91 ? 9.328 -0.252 -13.193 1.00 92.19 91 ARG A CA 1
ATOM 738 C C . ARG A 1 91 ? 10.550 -1.095 -13.483 1.00 92.19 91 ARG A C 1
ATOM 740 O O . ARG A 1 91 ? 11.355 -1.360 -12.592 1.00 92.19 91 ARG A O 1
ATOM 747 N N . LEU A 1 92 ? 10.672 -1.515 -14.730 1.00 90.38 92 LEU A N 1
ATOM 748 C CA . LEU A 1 92 ? 11.844 -2.205 -15.233 1.00 90.38 92 LEU A CA 1
ATOM 749 C C . LEU A 1 92 ? 12.554 -1.270 -16.198 1.00 90.38 92 LEU A C 1
ATOM 751 O O . LEU A 1 92 ? 11.916 -0.624 -17.030 1.00 90.38 92 LEU A O 1
ATOM 755 N N . GLN A 1 93 ? 13.871 -1.202 -16.064 1.00 89.69 93 GLN A N 1
ATOM 756 C CA . GLN A 1 93 ? 14.711 -0.401 -16.933 1.00 89.69 93 GLN A CA 1
ATOM 757 C C . GLN A 1 93 ? 15.976 -1.182 -17.258 1.00 89.69 93 GLN A C 1
ATOM 759 O O . GLN A 1 93 ? 16.696 -1.600 -16.352 1.00 89.69 93 GLN A O 1
ATOM 764 N N . ASP A 1 94 ? 16.242 -1.345 -18.548 1.00 88.44 94 ASP A N 1
ATOM 765 C CA . ASP A 1 94 ? 17.449 -1.982 -19.057 1.00 88.44 94 ASP A CA 1
ATOM 766 C C . ASP A 1 94 ? 17.939 -1.203 -20.279 1.00 88.44 94 ASP A C 1
ATOM 768 O O . ASP A 1 94 ? 17.188 -0.987 -21.232 1.00 88.44 94 ASP A O 1
ATOM 772 N N . LYS A 1 95 ? 19.192 -0.740 -20.231 1.00 88.19 95 LYS A N 1
ATOM 773 C CA . LYS A 1 95 ? 19.793 0.052 -21.312 1.00 88.19 95 LYS A CA 1
ATOM 774 C C . LYS A 1 95 ? 20.021 -0.781 -22.570 1.00 88.19 95 LYS A C 1
ATOM 776 O O . LYS A 1 95 ? 19.964 -0.219 -23.659 1.00 88.19 95 LYS A O 1
ATOM 781 N N . ASP A 1 96 ? 20.228 -2.083 -22.408 1.00 89.88 96 ASP A N 1
ATOM 782 C CA . ASP A 1 96 ? 20.488 -3.016 -23.504 1.00 89.88 96 ASP A CA 1
ATOM 783 C C . ASP A 1 96 ? 19.184 -3.615 -24.067 1.00 89.88 96 ASP A C 1
ATOM 785 O O . ASP A 1 96 ? 19.197 -4.358 -25.049 1.00 89.88 96 ASP A O 1
ATOM 789 N N . GLY A 1 97 ? 18.041 -3.233 -23.486 1.00 90.44 97 GLY A N 1
ATOM 790 C CA . GLY A 1 97 ? 16.705 -3.659 -23.885 1.00 90.44 97 GLY A CA 1
ATOM 791 C C . GLY A 1 97 ? 16.097 -4.671 -22.917 1.00 90.44 97 GLY A C 1
ATOM 792 O O . GLY A 1 97 ? 16.748 -5.595 -22.434 1.00 90.44 97 GLY A O 1
ATOM 793 N N . LEU A 1 98 ? 14.806 -4.505 -22.642 1.00 89.75 98 LEU A N 1
ATOM 794 C CA . LEU A 1 98 ? 14.039 -5.425 -21.818 1.00 89.75 98 LEU A CA 1
ATOM 795 C C . LEU A 1 98 ? 13.835 -6.754 -22.547 1.00 89.75 98 LEU A C 1
ATOM 797 O O . LEU A 1 98 ? 13.433 -6.795 -23.710 1.00 89.75 98 LEU A O 1
ATOM 801 N N . GLN A 1 99 ? 14.090 -7.847 -21.832 1.00 88.69 99 GLN A N 1
ATOM 802 C CA . G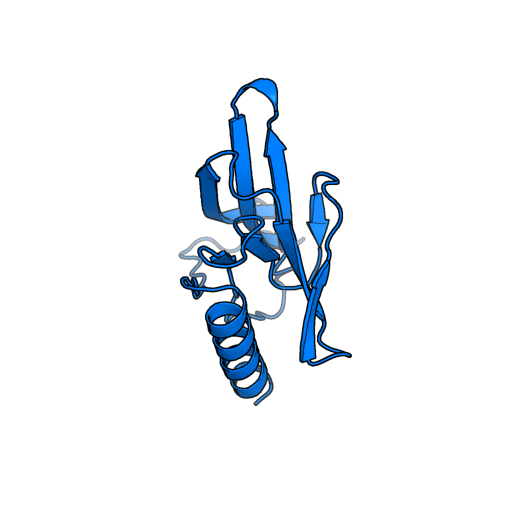LN A 1 99 ? 13.900 -9.200 -22.346 1.00 88.69 99 GLN A CA 1
ATOM 803 C C . GLN A 1 99 ? 12.418 -9.500 -22.581 1.00 88.69 99 GLN A C 1
ATOM 805 O O . GLN A 1 99 ? 11.596 -9.293 -21.694 1.00 88.69 99 GLN A O 1
ATOM 810 N N . ALA A 1 100 ? 12.077 -10.041 -23.748 1.00 88.62 100 ALA A N 1
ATOM 811 C CA . ALA A 1 100 ? 10.726 -10.530 -24.003 1.00 88.62 100 ALA A CA 1
ATOM 812 C C . ALA A 1 100 ? 10.391 -11.738 -23.108 1.00 88.62 100 ALA A C 1
ATOM 814 O O . ALA A 1 100 ? 11.262 -12.549 -22.792 1.00 88.62 100 ALA A O 1
ATOM 815 N N . GLY A 1 101 ? 9.116 -11.877 -22.742 1.00 89.25 101 GLY A N 1
ATOM 816 C CA . GLY A 1 101 ? 8.606 -12.998 -21.955 1.00 89.25 101 GLY A CA 1
ATOM 817 C C . GLY A 1 101 ? 7.646 -12.557 -20.855 1.00 89.25 101 GLY A C 1
ATOM 818 O O . GLY A 1 101 ? 7.174 -11.418 -20.837 1.00 89.25 101 GLY A O 1
ATOM 819 N N . ASP A 1 102 ? 7.371 -13.479 -19.936 1.00 89.31 102 ASP A N 1
ATOM 820 C CA . ASP A 1 102 ? 6.388 -13.271 -18.879 1.00 89.31 102 ASP A CA 1
ATOM 821 C C . ASP A 1 102 ? 6.987 -12.550 -17.668 1.00 89.31 102 ASP A C 1
ATOM 823 O O . ASP A 1 102 ? 7.971 -12.984 -17.059 1.00 89.31 102 ASP A O 1
ATOM 827 N N . TYR A 1 103 ? 6.320 -11.473 -17.259 1.00 87.62 103 TYR A N 1
ATOM 828 C CA . TYR A 1 103 ? 6.593 -10.770 -16.012 1.00 87.62 103 TYR A CA 1
ATOM 829 C C . TYR A 1 103 ? 5.512 -11.113 -14.989 1.00 87.62 103 TYR A C 1
ATOM 831 O O . TYR A 1 103 ? 4.335 -10.821 -15.186 1.00 87.62 103 TYR A O 1
ATOM 839 N N . SER A 1 104 ? 5.914 -11.743 -13.887 1.00 88.88 104 SER A N 1
ATOM 840 C CA . SER A 1 104 ? 5.020 -12.113 -12.787 1.00 88.88 104 SER A CA 1
ATOM 841 C C . SER A 1 104 ? 5.234 -11.194 -11.591 1.00 88.88 104 SER A C 1
ATOM 843 O O . SER A 1 104 ? 6.373 -10.912 -11.230 1.00 88.88 104 SER A O 1
ATOM 845 N N . PHE A 1 105 ? 4.139 -10.772 -10.958 1.00 90.31 105 PHE A N 1
ATOM 846 C CA . PHE A 1 105 ? 4.154 -9.930 -9.763 1.00 90.31 105 PHE A CA 1
ATOM 847 C C . PHE A 1 105 ? 3.222 -10.527 -8.714 1.00 90.31 105 PHE A C 1
ATOM 849 O O . PHE A 1 105 ? 2.044 -10.761 -8.986 1.00 90.31 10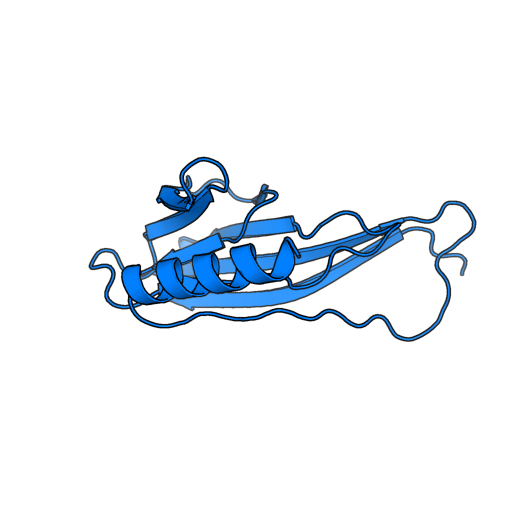5 PHE A O 1
ATOM 856 N N . ARG A 1 106 ? 3.726 -10.750 -7.498 1.00 92.00 106 ARG A N 1
ATOM 857 C CA . ARG A 1 106 ? 2.925 -11.268 -6.383 1.00 92.00 106 ARG A CA 1
ATOM 858 C C . ARG A 1 106 ? 2.650 -10.182 -5.361 1.00 92.00 106 ARG A C 1
ATOM 860 O O . ARG A 1 106 ? 3.562 -9.537 -4.842 1.00 92.00 106 ARG A O 1
ATOM 867 N N . MET A 1 107 ? 1.370 -10.002 -5.068 1.00 93.75 107 MET A N 1
ATOM 868 C CA . MET A 1 107 ? 0.868 -9.036 -4.101 1.00 93.75 107 MET A CA 1
ATOM 869 C C . MET A 1 107 ? -0.163 -9.720 -3.209 1.00 93.75 107 MET A C 1
ATOM 871 O O . MET A 1 107 ? -0.884 -10.611 -3.653 1.00 93.75 107 MET A O 1
ATOM 875 N N . LEU A 1 108 ? -0.239 -9.283 -1.958 1.00 96.19 108 LEU A N 1
ATOM 876 C CA . LEU A 1 108 ? -1.309 -9.620 -1.031 1.00 96.19 108 LEU A CA 1
ATOM 877 C C . LEU A 1 108 ? -2.163 -8.378 -0.791 1.00 96.19 108 LEU A C 1
ATOM 879 O O . LEU A 1 108 ? -1.638 -7.265 -0.708 1.00 96.19 108 LEU A O 1
ATOM 883 N N . VAL A 1 109 ? -3.471 -8.587 -0.654 1.00 98.06 109 VAL A N 1
ATOM 884 C CA . VAL A 1 109 ? -4.458 -7.534 -0.384 1.00 98.06 109 VAL A CA 1
ATOM 885 C C . VAL A 1 109 ? -5.106 -7.811 0.972 1.00 98.06 109 VAL A C 1
ATOM 887 O O . VAL A 1 109 ? -6.077 -8.564 1.038 1.00 98.06 109 VAL A O 1
ATOM 890 N N . PRO A 1 110 ? -4.569 -7.265 2.076 1.00 97.94 110 PRO A N 1
ATOM 891 C CA . PRO A 1 110 ? -5.235 -7.334 3.369 1.00 97.94 110 PRO A CA 1
ATOM 892 C C . PRO A 1 110 ? -6.523 -6.502 3.353 1.00 97.94 110 PRO A C 1
ATOM 894 O O . PRO A 1 110 ? -6.508 -5.350 2.910 1.00 97.94 110 PRO A O 1
ATOM 897 N N . PHE A 1 111 ? -7.612 -7.060 3.877 1.00 97.00 111 PHE A N 1
ATOM 898 C CA . PHE A 1 111 ? -8.900 -6.386 4.046 1.00 97.00 111 PHE A CA 1
ATOM 899 C C . PHE A 1 111 ? -9.508 -6.726 5.415 1.00 97.00 111 PHE A C 1
ATOM 901 O O . PHE A 1 111 ? -9.266 -7.809 5.942 1.00 97.00 111 PHE A O 1
ATOM 908 N N . GLY A 1 112 ? -10.283 -5.806 5.992 1.00 98.50 112 GLY A N 1
ATOM 909 C CA . GLY A 1 112 ? -10.892 -5.963 7.320 1.00 98.50 112 GLY A CA 1
ATOM 910 C C . GLY A 1 112 ? -10.995 -4.625 8.045 1.00 98.50 112 GLY A C 1
ATOM 911 O O . GLY A 1 112 ? -11.173 -3.592 7.407 1.00 98.50 112 GLY A O 1
ATOM 912 N N . THR A 1 113 ? -10.844 -4.619 9.363 1.00 98.81 113 THR A N 1
ATOM 913 C CA . THR A 1 113 ? -10.617 -3.400 10.153 1.00 98.81 113 THR A CA 1
ATOM 914 C C . THR A 1 113 ? -9.185 -2.880 9.980 1.00 98.81 113 THR A C 1
ATOM 916 O O . THR A 1 113 ? -8.282 -3.615 9.573 1.00 98.81 113 THR A O 1
ATOM 919 N N . VAL A 1 114 ? -8.929 -1.617 10.338 1.00 98.75 114 VAL A N 1
ATOM 920 C CA . VAL A 1 114 ? -7.567 -1.042 10.322 1.00 98.75 114 VAL A CA 1
ATOM 921 C C . VAL A 1 114 ? -6.598 -1.867 11.175 1.00 98.75 114 VAL A C 1
ATOM 923 O O . VAL A 1 114 ? -5.468 -2.099 10.752 1.00 98.75 114 VAL A O 1
ATOM 926 N N . ALA A 1 115 ? -7.041 -2.358 12.336 1.00 98.62 115 ALA A N 1
ATOM 927 C CA . ALA A 1 115 ? -6.217 -3.171 13.228 1.00 98.62 115 ALA A CA 1
ATOM 928 C C . ALA A 1 115 ? -5.875 -4.545 12.625 1.00 98.62 115 ALA A C 1
ATOM 930 O O . ALA A 1 115 ? -4.729 -4.990 12.699 1.00 98.62 115 ALA A O 1
ATOM 931 N N . GLU A 1 116 ? -6.840 -5.216 11.991 1.00 98.75 116 GLU A N 1
ATOM 932 C CA . GLU A 1 116 ? -6.603 -6.496 11.306 1.00 98.75 116 GLU A CA 1
ATOM 933 C C . GLU A 1 116 ? -5.662 -6.327 10.112 1.00 98.75 116 GLU A C 1
ATOM 935 O O . GLU A 1 116 ? -4.735 -7.122 9.931 1.00 98.75 116 GLU A O 1
ATOM 940 N N . VAL A 1 117 ? -5.852 -5.262 9.329 1.00 98.69 117 VAL A N 1
ATOM 941 C CA . VAL A 1 117 ? -4.980 -4.928 8.200 1.00 98.69 117 VAL A CA 1
ATOM 942 C C . VAL A 1 117 ? -3.564 -4.607 8.679 1.00 98.69 117 VAL A C 1
ATOM 944 O O . VAL A 1 117 ? -2.610 -5.142 8.118 1.00 98.69 117 VAL A O 1
ATOM 947 N N . GLU A 1 118 ? -3.398 -3.806 9.734 1.00 98.69 118 GLU A N 1
ATOM 948 C CA . GLU A 1 118 ? -2.086 -3.510 10.322 1.00 98.69 118 GLU A CA 1
ATOM 949 C C . GLU A 1 118 ? -1.366 -4.783 10.779 1.00 98.69 118 GLU A C 1
ATOM 951 O O . GLU A 1 118 ? -0.213 -5.003 10.403 1.00 98.69 118 GLU A O 1
ATOM 956 N N . ASN A 1 119 ? -2.049 -5.646 11.536 1.00 98.19 119 ASN A N 1
ATOM 957 C CA . ASN A 1 119 ? -1.482 -6.905 12.019 1.00 98.19 119 ASN A CA 1
ATOM 958 C C . ASN A 1 119 ? -1.096 -7.839 10.866 1.00 98.19 119 ASN A C 1
ATOM 960 O O . ASN A 1 119 ? -0.038 -8.472 10.900 1.00 98.19 119 ASN A O 1
ATOM 964 N N . THR A 1 120 ? -1.918 -7.889 9.818 1.00 98.19 120 THR A N 1
ATOM 965 C CA . THR A 1 120 ? -1.636 -8.682 8.618 1.00 98.19 120 THR A CA 1
ATOM 966 C C . THR A 1 120 ? -0.404 -8.151 7.890 1.00 98.19 120 THR A C 1
ATOM 968 O O . THR A 1 120 ? 0.506 -8.921 7.586 1.00 98.19 120 THR A O 1
ATOM 971 N N . ILE A 1 121 ? -0.323 -6.835 7.659 1.00 97.44 121 ILE A N 1
ATOM 972 C CA . ILE A 1 121 ? 0.846 -6.200 7.031 1.00 97.44 121 ILE A CA 1
ATOM 973 C C . ILE A 1 121 ? 2.094 -6.443 7.875 1.00 97.44 121 ILE A C 1
ATOM 975 O O . ILE A 1 121 ? 3.120 -6.834 7.327 1.00 97.44 121 ILE A O 1
ATOM 979 N N . LYS A 1 122 ? 2.012 -6.278 9.198 1.00 96.75 122 LYS A N 1
ATOM 980 C CA . LYS A 1 122 ? 3.118 -6.564 10.114 1.00 96.75 122 LYS A CA 1
ATOM 981 C C . LYS A 1 122 ? 3.626 -7.997 9.949 1.00 96.75 122 LYS A C 1
ATOM 983 O O . LYS A 1 122 ? 4.819 -8.181 9.723 1.00 96.75 122 LYS A O 1
ATOM 988 N N . SER A 1 123 ? 2.726 -8.982 9.976 1.00 95.88 123 SER A N 1
ATOM 989 C CA . SER A 1 123 ? 3.081 -10.396 9.809 1.00 95.88 123 SER A CA 1
ATOM 990 C C . SER A 1 123 ? 3.729 -10.681 8.449 1.00 95.88 123 SER A C 1
ATOM 992 O O . SER A 1 123 ? 4.719 -11.407 8.379 1.00 95.88 123 SER A O 1
ATOM 994 N N . ILE A 1 124 ? 3.220 -10.082 7.366 1.00 94.38 124 ILE A N 1
ATOM 995 C CA . ILE A 1 124 ? 3.815 -10.213 6.027 1.00 94.38 124 ILE A CA 1
ATOM 996 C C . ILE A 1 124 ? 5.219 -9.596 6.002 1.00 94.38 124 ILE A C 1
ATOM 998 O O . ILE A 1 124 ? 6.165 -10.230 5.547 1.00 94.38 124 ILE A O 1
ATOM 1002 N N . MET A 1 125 ? 5.374 -8.372 6.511 1.00 90.38 125 MET A N 1
ATOM 1003 C CA . MET A 1 125 ? 6.640 -7.634 6.475 1.00 90.38 125 MET A CA 1
ATOM 1004 C C . MET A 1 125 ? 7.724 -8.255 7.363 1.00 90.38 125 MET A C 1
ATOM 1006 O O . MET A 1 125 ? 8.906 -8.047 7.099 1.00 90.38 125 MET A O 1
ATOM 1010 N N . GLU A 1 126 ? 7.349 -8.991 8.409 1.00 89.50 126 GLU A N 1
ATOM 1011 C CA . GLU A 1 126 ? 8.279 -9.789 9.214 1.00 89.50 126 GLU A CA 1
ATOM 1012 C C . GLU A 1 126 ? 8.770 -11.016 8.435 1.00 89.50 126 GLU A C 1
ATOM 1014 O O . GLU A 1 126 ? 9.972 -11.254 8.401 1.00 89.50 126 GLU A O 1
ATOM 1019 N N . LYS A 1 127 ? 7.882 -11.710 7.713 1.00 85.81 127 LYS A N 1
ATOM 1020 C CA . LYS A 1 127 ? 8.231 -12.889 6.897 1.00 85.81 127 LYS A CA 1
ATOM 1021 C C . LYS A 1 127 ? 9.015 -12.566 5.624 1.00 85.81 127 LYS A C 1
ATOM 1023 O O . LYS A 1 127 ? 9.784 -13.389 5.165 1.00 85.81 127 LYS A O 1
ATOM 1028 N N . VAL A 1 128 ? 8.808 -11.388 5.031 1.00 77.31 128 VAL A N 1
ATOM 1029 C CA . VAL A 1 128 ? 9.509 -10.954 3.800 1.00 77.31 128 VAL A CA 1
ATOM 1030 C C . VAL A 1 128 ? 10.919 -10.404 4.094 1.00 77.31 128 VAL A C 1
ATOM 1032 O O . VAL A 1 128 ? 11.684 -10.130 3.172 1.00 77.31 128 VAL A O 1
ATOM 1035 N N . LYS A 1 129 ? 11.270 -10.187 5.371 1.00 60.66 129 LYS A N 1
ATOM 1036 C CA . LYS A 1 129 ? 12.627 -9.783 5.782 1.00 60.66 129 LYS A CA 1
ATOM 1037 C C . LYS A 1 129 ? 13.589 -10.963 5.963 1.00 60.66 129 LYS A C 1
ATOM 1039 O O . LYS A 1 129 ? 14.790 -10.704 6.027 1.00 60.66 129 LYS A O 1
ATOM 1044 N N . GLU A 1 130 ? 13.067 -12.182 6.079 1.00 42.31 130 GLU A N 1
ATOM 1045 C CA . GLU A 1 130 ? 13.822 -13.445 6.041 1.00 42.31 130 GLU A CA 1
ATOM 1046 C C . GLU A 1 130 ? 14.117 -13.851 4.590 1.00 42.31 130 GLU A C 1
ATOM 1048 O O . GLU A 1 130 ? 15.236 -14.358 4.351 1.00 42.31 130 GLU A O 1
#

pLDDT: mean 92.63, std 8.98, range [42.31, 98.81]

Radius of gyration: 15.57 Å; chains: 1; bounding box: 37×28×45 Å

Foldseek 3Di:
DFAQKDKDLPDKDKDALQQPFKWWQDPVVLFIDGDDQDWFWDATKIKTHGPVQFKIKIKDWLDDDPQKPGQTWTWHDDVVVRMIMITGMIMHGHPRGDDDDDDDTDMDMDIGGRVSSSVVSSVSVVVSVD